Protein AF-A0A925U7D2-F1 (afdb_monomer)

Mean predicted aligned error: 8.43 Å

Sequence (92 aa):
MTGIYSMELENIRERTMMGRIVYVQNGGILGRPSGTNESENEFLRKEKSQQIIKGIRKGLTIREISAVTRTSTRTVQKLKTLSKKHSLLVSS

Structure (mmCIF, N/CA/C/O backbone):
data_AF-A0A925U7D2-F1
#
_entry.id   AF-A0A925U7D2-F1
#
loop_
_atom_site.group_PDB
_atom_site.id
_atom_site.type_symbol
_atom_site.label_atom_id
_atom_site.label_alt_id
_atom_site.label_comp_id
_atom_site.label_asym_id
_atom_site.label_entity_id
_atom_site.label_seq_id
_atom_site.pdbx_PDB_ins_code
_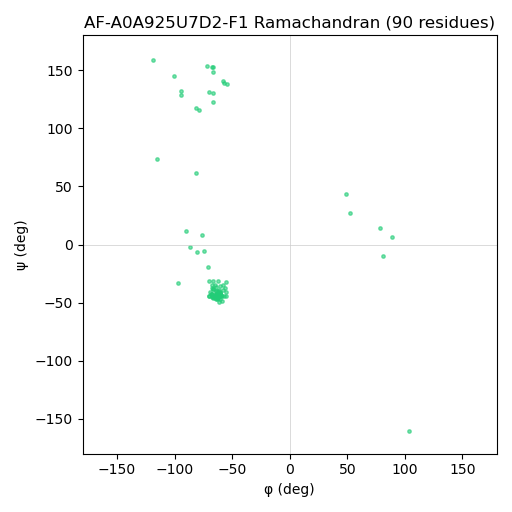atom_site.Cartn_x
_atom_site.Cartn_y
_atom_site.Cartn_z
_atom_site.occupancy
_atom_site.B_iso_or_equiv
_atom_site.auth_seq_id
_atom_site.auth_comp_id
_atom_site.auth_asym_id
_atom_site.auth_atom_id
_at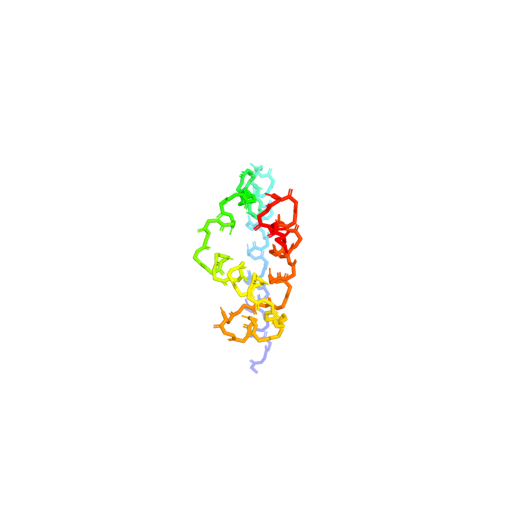om_site.pdbx_PDB_model_num
ATOM 1 N N . MET A 1 1 ? 25.820 -29.446 -16.022 1.00 60.25 1 MET A N 1
ATOM 2 C CA . MET A 1 1 ? 24.563 -28.864 -16.551 1.00 60.25 1 MET A CA 1
ATOM 3 C C . MET A 1 1 ? 24.180 -27.517 -15.914 1.00 60.25 1 MET A C 1
ATOM 5 O O . MET A 1 1 ? 23.065 -27.079 -16.108 1.00 60.25 1 MET A O 1
ATOM 9 N N . THR A 1 2 ? 25.056 -26.805 -15.198 1.00 72.12 2 THR A N 1
ATOM 10 C CA . THR A 1 2 ? 24.719 -25.506 -14.568 1.00 72.12 2 THR A CA 1
ATOM 11 C C . THR A 1 2 ? 25.151 -24.294 -15.402 1.00 72.12 2 THR A C 1
ATOM 13 O O . THR A 1 2 ? 24.432 -23.303 -15.441 1.00 72.12 2 THR A O 1
ATOM 16 N N . GLY A 1 3 ? 26.269 -24.399 -16.131 1.00 83.69 3 GLY A N 1
ATOM 17 C CA . GLY A 1 3 ? 26.825 -23.294 -16.927 1.00 83.69 3 GLY A CA 1
ATOM 18 C C . GLY A 1 3 ? 25.940 -22.822 -18.087 1.00 83.69 3 GLY A C 1
ATOM 19 O O . GLY A 1 3 ? 25.847 -21.627 -18.342 1.00 83.69 3 GLY A O 1
ATOM 20 N N . ILE A 1 4 ? 25.238 -23.740 -18.761 1.00 87.50 4 ILE A N 1
ATOM 21 C CA . ILE A 1 4 ? 24.333 -23.386 -19.869 1.00 87.50 4 ILE A CA 1
ATOM 22 C C . ILE A 1 4 ? 23.144 -22.579 -19.342 1.00 87.50 4 ILE A C 1
ATOM 24 O O . ILE A 1 4 ? 22.840 -21.524 -19.881 1.00 87.50 4 ILE A O 1
ATOM 28 N N . TYR A 1 5 ? 22.535 -22.995 -18.230 1.00 90.75 5 TYR A N 1
ATOM 29 C CA . TYR A 1 5 ? 21.410 -22.261 -17.649 1.00 90.75 5 TYR A CA 1
ATOM 30 C C . TYR A 1 5 ? 21.798 -20.870 -17.141 1.00 90.75 5 TYR A C 1
ATOM 32 O O . TYR A 1 5 ? 21.005 -19.942 -17.269 1.00 90.75 5 TYR A O 1
ATOM 40 N N . SER A 1 6 ? 23.010 -20.697 -16.600 1.00 90.69 6 SER A N 1
ATOM 41 C CA . SER A 1 6 ? 23.492 -19.362 -16.232 1.00 90.69 6 SER A CA 1
ATOM 42 C C . SER A 1 6 ? 23.709 -18.465 -17.450 1.00 90.69 6 SER A C 1
ATOM 44 O O . SER A 1 6 ? 23.361 -17.292 -17.384 1.00 90.69 6 SER A O 1
ATOM 46 N N . MET A 1 7 ? 24.220 -19.009 -18.560 1.00 93.50 7 MET A N 1
ATOM 47 C CA . MET A 1 7 ? 24.399 -18.248 -19.802 1.00 93.50 7 MET A CA 1
ATOM 48 C C . MET A 1 7 ? 23.056 -17.858 -20.426 1.00 93.50 7 MET A C 1
ATOM 50 O O . MET A 1 7 ? 22.863 -16.705 -20.792 1.00 93.50 7 MET A O 1
ATOM 54 N N . GLU A 1 8 ? 22.095 -18.781 -20.478 1.00 94.50 8 GLU A N 1
ATOM 55 C CA . GL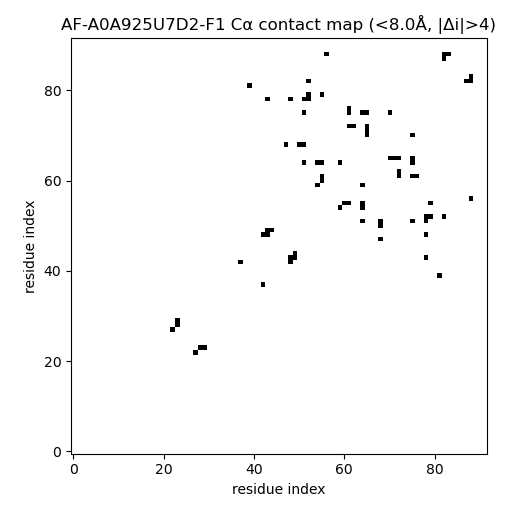U A 1 8 ? 20.742 -18.493 -20.972 1.00 94.50 8 GLU A CA 1
ATOM 56 C C . GLU A 1 8 ? 20.041 -17.418 -20.130 1.00 94.50 8 GLU A C 1
ATOM 58 O O . GLU A 1 8 ? 19.406 -16.503 -20.659 1.00 94.50 8 GLU A O 1
ATOM 63 N N . LEU A 1 9 ? 20.192 -17.484 -18.805 1.00 94.25 9 LEU A N 1
ATOM 64 C CA . LEU A 1 9 ? 19.641 -16.482 -17.901 1.00 94.25 9 LEU A CA 1
ATOM 65 C C . LEU A 1 9 ? 20.280 -15.103 -18.116 1.00 94.25 9 LEU A C 1
ATOM 67 O O . LEU A 1 9 ? 19.568 -14.097 -18.092 1.00 94.25 9 LEU A O 1
ATOM 71 N N . GLU A 1 10 ? 21.592 -15.052 -18.339 1.00 95.50 10 GLU A N 1
ATOM 72 C CA . GLU A 1 10 ? 22.304 -13.801 -18.598 1.00 95.50 10 GLU A CA 1
ATOM 73 C C . GLU A 1 10 ? 21.895 -13.190 -19.942 1.00 95.50 10 GLU A C 1
ATOM 75 O O . GLU A 1 10 ? 21.526 -12.019 -19.989 1.00 95.50 10 GLU A O 1
ATOM 80 N N . ASN A 1 11 ? 21.771 -14.003 -20.994 1.00 96.06 11 ASN A N 1
ATOM 81 C CA . ASN A 1 11 ? 21.272 -13.564 -22.299 1.00 96.06 11 ASN A CA 1
ATOM 82 C C . ASN A 1 11 ? 19.883 -12.903 -22.202 1.00 96.06 11 ASN A C 1
ATOM 84 O O . ASN A 1 11 ? 19.607 -11.886 -22.845 1.00 96.06 11 ASN A O 1
ATOM 88 N N . ILE A 1 12 ? 18.981 -13.460 -21.385 1.00 96.50 12 ILE A N 1
ATOM 89 C CA . ILE A 1 12 ? 17.646 -12.883 -21.163 1.00 96.50 12 ILE A CA 1
ATOM 90 C C . ILE A 1 12 ? 17.748 -11.545 -20.417 1.00 96.50 12 ILE A C 1
ATOM 92 O O . ILE A 1 12 ? 17.059 -10.579 -20.770 1.00 96.50 12 ILE A O 1
ATOM 96 N N . ARG A 1 13 ? 18.608 -11.457 -19.396 1.00 96.62 13 ARG A N 1
ATOM 97 C CA . ARG A 1 13 ? 18.825 -10.212 -18.643 1.00 96.62 13 ARG A CA 1
ATOM 98 C C . ARG A 1 13 ? 19.398 -9.114 -19.519 1.00 96.62 13 ARG A C 1
ATOM 100 O O . ARG A 1 13 ? 18.864 -8.009 -19.514 1.00 96.62 13 ARG A O 1
ATOM 107 N N . GLU A 1 14 ? 20.418 -9.421 -20.306 1.00 96.88 14 GLU A N 1
ATOM 108 C CA . GLU A 1 14 ? 21.044 -8.461 -21.208 1.00 96.88 14 GLU A CA 1
ATOM 109 C C . GLU A 1 14 ? 20.028 -7.912 -22.208 1.00 96.88 14 GLU A C 1
ATOM 111 O O . GLU A 1 14 ? 19.859 -6.699 -22.321 1.00 96.88 14 GLU A O 1
ATOM 116 N N . ARG A 1 15 ? 19.255 -8.784 -22.865 1.00 97.06 15 ARG A N 1
ATOM 117 C CA . ARG A 1 15 ? 18.244 -8.355 -23.844 1.00 97.06 15 ARG A CA 1
ATOM 118 C C . ARG A 1 15 ? 17.146 -7.494 -23.227 1.00 97.06 15 ARG A C 1
ATOM 120 O O . ARG A 1 15 ? 16.771 -6.471 -23.803 1.00 97.06 15 ARG A O 1
ATOM 127 N N . THR A 1 16 ? 16.626 -7.887 -22.064 1.00 96.94 16 THR A N 1
ATOM 128 C CA . THR A 1 16 ? 15.595 -7.101 -21.364 1.00 96.94 16 THR A CA 1
ATOM 129 C C . THR A 1 16 ? 16.141 -5.761 -20.877 1.00 96.94 16 THR A C 1
ATOM 131 O O . THR A 1 16 ? 15.460 -4.742 -21.002 1.00 96.94 16 THR A O 1
ATOM 134 N N . MET A 1 17 ? 17.385 -5.732 -20.396 1.00 96.56 17 MET A N 1
ATOM 135 C CA . MET A 1 17 ? 18.073 -4.511 -19.990 1.00 96.56 17 MET A CA 1
ATOM 136 C C . MET A 1 17 ? 18.292 -3.570 -21.176 1.00 96.56 17 MET A C 1
ATOM 138 O O . MET A 1 17 ? 17.952 -2.393 -21.070 1.00 96.56 17 MET A O 1
ATOM 142 N N . MET A 1 18 ? 18.779 -4.073 -22.313 1.00 97.00 18 MET A N 1
ATOM 143 C CA . MET A 1 18 ? 18.979 -3.264 -23.518 1.00 97.00 18 MET A CA 1
ATOM 144 C C . MET A 1 18 ? 17.662 -2.665 -24.016 1.00 97.00 18 MET A C 1
ATOM 146 O O . MET A 1 18 ? 17.583 -1.459 -24.244 1.00 97.00 18 MET A O 1
ATOM 150 N N . GLY A 1 19 ? 16.593 -3.465 -24.096 1.00 96.81 19 GLY A N 1
ATOM 151 C CA . GLY A 1 19 ? 15.270 -2.962 -24.479 1.00 96.81 19 GLY A CA 1
ATOM 152 C C . GLY A 1 19 ? 14.742 -1.892 -23.516 1.00 96.81 19 GLY A C 1
ATOM 153 O O . GLY A 1 19 ? 14.216 -0.865 -23.946 1.00 96.81 19 GLY A O 1
ATOM 154 N N . ARG A 1 20 ? 14.944 -2.088 -22.206 1.00 96.19 20 ARG A N 1
ATOM 155 C CA . ARG A 1 20 ? 14.587 -1.105 -21.174 1.00 96.19 20 ARG A CA 1
ATOM 156 C C . ARG A 1 20 ? 15.357 0.205 -21.348 1.00 96.19 20 ARG A C 1
ATOM 158 O O . ARG A 1 20 ? 14.757 1.267 -21.213 1.00 96.19 20 ARG A O 1
ATOM 165 N N . ILE A 1 21 ? 16.661 0.135 -21.620 1.00 96.44 21 ILE A N 1
ATOM 166 C CA . ILE A 1 21 ? 17.518 1.311 -21.828 1.00 96.44 21 ILE A CA 1
ATOM 167 C C . ILE A 1 21 ? 17.030 2.107 -23.037 1.00 96.44 21 ILE A C 1
ATOM 169 O O . ILE A 1 21 ? 16.787 3.303 -22.902 1.00 96.44 21 ILE A O 1
ATOM 173 N N . VAL A 1 22 ? 16.804 1.441 -24.173 1.00 97.44 22 VAL A N 1
ATOM 174 C CA . VAL A 1 22 ? 16.310 2.085 -25.400 1.00 97.44 22 VAL A CA 1
ATOM 175 C C . VAL A 1 22 ? 14.951 2.753 -25.169 1.00 97.44 22 VAL A C 1
ATOM 177 O O . VAL A 1 22 ? 14.757 3.903 -25.550 1.00 97.44 22 VAL A O 1
ATOM 180 N N . TYR A 1 23 ? 14.017 2.080 -24.487 1.00 96.31 23 TYR A N 1
ATOM 181 C CA . TYR A 1 23 ? 12.707 2.655 -24.164 1.00 96.31 23 TYR A CA 1
ATOM 182 C C . TYR A 1 23 ? 12.819 3.941 -23.330 1.00 96.31 23 TYR A C 1
ATOM 184 O O . TYR A 1 23 ? 12.157 4.929 -23.640 1.00 96.31 23 TYR A O 1
ATOM 192 N N . VAL A 1 24 ? 13.678 3.951 -22.304 1.00 95.38 24 VAL A N 1
ATOM 193 C CA . VAL A 1 24 ? 13.890 5.134 -21.451 1.00 95.38 24 VAL A CA 1
ATOM 194 C C . VAL A 1 24 ? 14.609 6.253 -22.205 1.00 95.38 24 VAL A C 1
ATOM 196 O O . VAL A 1 24 ? 14.226 7.412 -22.069 1.00 95.38 24 VAL A O 1
ATOM 199 N N . GLN A 1 25 ? 15.610 5.926 -23.029 1.00 95.19 25 GLN A N 1
ATOM 200 C CA . GLN A 1 25 ? 16.310 6.898 -23.880 1.00 95.19 25 GLN A CA 1
ATOM 201 C C . GLN A 1 25 ? 15.363 7.579 -24.874 1.00 95.19 25 GLN A C 1
ATOM 203 O O . GLN A 1 25 ? 15.476 8.779 -25.102 1.00 95.19 25 GLN A O 1
ATOM 208 N N . ASN A 1 26 ? 14.379 6.842 -25.389 1.00 95.88 26 ASN A N 1
ATOM 209 C CA . ASN A 1 26 ? 13.338 7.366 -26.273 1.00 95.88 26 ASN A CA 1
ATOM 210 C C . ASN A 1 26 ? 12.248 8.173 -25.532 1.00 95.88 26 ASN A C 1
ATOM 212 O O . ASN A 1 26 ? 11.233 8.524 -26.130 1.00 95.88 26 ASN A O 1
ATOM 216 N N . GLY A 1 27 ? 12.429 8.460 -24.237 1.00 92.31 27 GLY A N 1
ATOM 217 C CA . GLY A 1 27 ? 11.498 9.248 -23.423 1.00 92.31 27 GLY A CA 1
ATOM 218 C C . GLY A 1 27 ? 10.397 8.434 -22.739 1.00 92.31 27 GLY A C 1
ATOM 219 O O . GLY A 1 27 ? 9.506 9.006 -22.110 1.00 92.31 27 GLY A O 1
ATOM 220 N N . GLY A 1 28 ? 10.442 7.103 -22.827 1.00 91.94 28 GLY A N 1
ATOM 221 C CA . GLY A 1 28 ? 9.521 6.218 -22.127 1.00 91.94 28 GLY A CA 1
ATOM 222 C C . GLY A 1 28 ? 9.710 6.273 -20.608 1.00 91.94 28 GLY A C 1
ATOM 223 O O . GLY A 1 28 ? 10.814 6.110 -20.089 1.00 91.94 28 GLY A O 1
ATOM 224 N N . ILE A 1 29 ? 8.617 6.458 -19.867 1.00 91.12 29 ILE A N 1
ATOM 225 C CA . ILE A 1 29 ? 8.633 6.477 -18.398 1.00 91.12 29 ILE A CA 1
ATOM 226 C C . ILE A 1 29 ? 8.297 5.079 -17.881 1.00 91.12 29 ILE A C 1
ATOM 228 O O . ILE A 1 29 ? 7.343 4.443 -18.332 1.00 91.12 29 ILE A O 1
ATOM 232 N N . LEU A 1 30 ? 9.092 4.594 -16.928 1.00 88.44 30 LEU A N 1
ATOM 233 C CA . LEU A 1 30 ? 8.874 3.31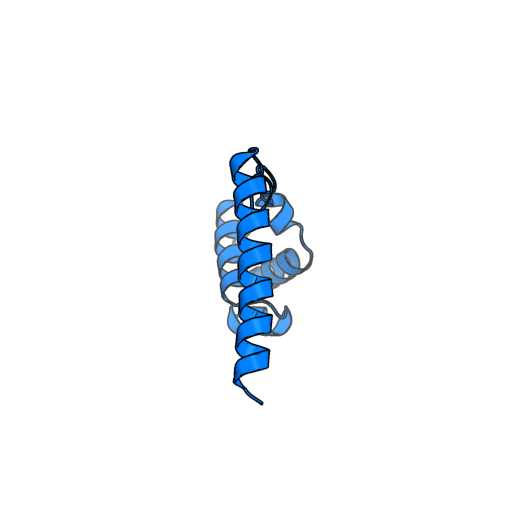5 -16.259 1.00 88.44 30 LEU A CA 1
ATOM 234 C C . LEU A 1 30 ? 8.236 3.527 -14.890 1.00 88.44 30 LEU A C 1
ATOM 236 O O . LEU A 1 30 ? 8.565 4.469 -14.173 1.00 88.44 30 LEU A O 1
ATOM 240 N N . GLY A 1 31 ? 7.370 2.595 -14.502 1.00 87.44 31 GLY A N 1
ATOM 241 C CA . GLY A 1 31 ? 6.659 2.637 -13.231 1.00 87.44 31 GLY A CA 1
ATOM 242 C C . GLY A 1 31 ? 5.206 3.069 -13.390 1.00 87.44 31 GLY A C 1
ATOM 243 O O . GLY A 1 31 ? 4.608 2.946 -14.457 1.00 87.44 31 GLY A O 1
ATOM 244 N N . ARG A 1 32 ? 4.610 3.511 -12.284 1.00 83.62 32 ARG A N 1
ATOM 245 C CA . ARG A 1 32 ? 3.198 3.885 -12.235 1.00 83.62 32 ARG A CA 1
ATOM 246 C C . ARG A 1 32 ? 2.973 5.182 -13.033 1.00 83.62 32 ARG A C 1
ATOM 248 O O . ARG A 1 32 ? 3.710 6.138 -12.798 1.00 83.62 32 ARG A O 1
ATOM 255 N N . PRO A 1 33 ? 1.974 5.242 -13.933 1.00 84.12 33 PRO A N 1
ATOM 256 C CA . PRO A 1 33 ? 1.724 6.434 -14.736 1.00 84.12 33 PRO A CA 1
ATOM 257 C C . PRO A 1 33 ? 1.478 7.663 -13.858 1.00 84.12 33 PRO A C 1
ATOM 259 O O . PRO A 1 33 ? 0.796 7.588 -12.825 1.00 84.12 33 PRO A O 1
ATOM 262 N N . SER A 1 34 ? 2.041 8.795 -14.278 1.00 75.06 34 SER A N 1
ATOM 263 C CA . SER A 1 34 ? 1.874 10.080 -13.604 1.00 75.06 34 SER A CA 1
ATOM 264 C C . SER A 1 34 ? 0.389 10.446 -13.517 1.00 75.06 34 SER A C 1
ATOM 266 O O . SER A 1 34 ? -0.404 10.157 -14.409 1.00 75.06 34 SER A O 1
ATOM 268 N N . GLY A 1 35 ? -0.019 11.017 -12.382 1.00 71.50 35 GLY A N 1
ATOM 269 C CA . GLY A 1 35 ? -1.418 11.378 -12.130 1.00 71.50 35 GLY A CA 1
ATOM 270 C C . GLY A 1 35 ? -2.320 10.231 -11.663 1.00 71.50 35 GLY A C 1
ATOM 271 O O . GLY A 1 35 ? -3.411 10.501 -11.171 1.00 71.50 35 GLY A O 1
ATOM 272 N N . THR A 1 36 ? -1.875 8.968 -11.698 1.00 65.56 36 THR A N 1
ATOM 273 C CA . THR A 1 36 ? -2.650 7.858 -11.113 1.00 65.56 36 THR A CA 1
ATOM 274 C C . THR A 1 36 ? -2.456 7.769 -9.601 1.00 65.56 36 THR A C 1
ATOM 276 O O . THR A 1 36 ? -1.980 6.774 -9.064 1.00 65.56 36 THR A O 1
ATOM 279 N N . ASN A 1 37 ? -2.838 8.804 -8.868 1.00 73.81 37 ASN A N 1
ATOM 280 C CA . ASN A 1 37 ? -2.933 8.721 -7.417 1.00 73.81 37 ASN A CA 1
ATOM 281 C C . ASN A 1 37 ? -4.370 8.378 -7.045 1.00 73.81 37 ASN A C 1
ATOM 283 O O . ASN A 1 37 ? -5.301 9.031 -7.500 1.00 73.81 37 ASN A O 1
ATOM 287 N N . GLU A 1 38 ? -4.552 7.355 -6.213 1.00 80.38 38 GLU A N 1
ATOM 288 C CA . GLU A 1 38 ? -5.851 7.158 -5.581 1.00 80.38 38 GLU A CA 1
ATOM 289 C C . GLU A 1 38 ? -6.084 8.328 -4.618 1.00 80.38 38 GLU A C 1
ATOM 291 O O . GLU A 1 38 ? -5.265 8.575 -3.723 1.00 80.38 38 GLU A O 1
ATOM 296 N N . SER A 1 39 ? -7.178 9.064 -4.813 1.00 85.81 39 SER A N 1
ATOM 297 C CA . SER A 1 39 ? -7.514 10.180 -3.927 1.00 85.81 39 SER A CA 1
ATOM 298 C C . SER A 1 39 ? -7.889 9.6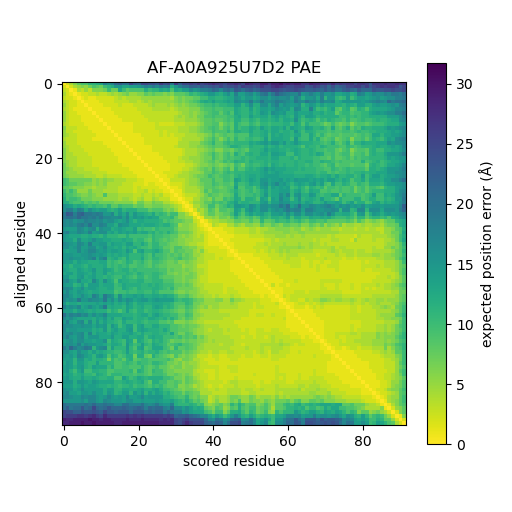73 -2.529 1.00 85.81 39 SER A C 1
ATOM 300 O O . SER A 1 39 ? -8.396 8.562 -2.365 1.00 85.81 39 SER A O 1
ATOM 302 N N . GLU A 1 40 ? -7.684 10.494 -1.493 1.00 85.06 40 GLU A N 1
ATOM 303 C CA . GLU A 1 40 ? -8.088 10.129 -0.124 1.00 85.06 40 GLU A CA 1
ATOM 304 C C . GLU A 1 40 ? -9.585 9.779 -0.048 1.00 85.06 40 GLU A C 1
ATOM 306 O O . GLU A 1 40 ? -9.966 8.825 0.629 1.00 85.06 40 GLU A O 1
ATOM 311 N N . ASN A 1 41 ? -10.422 10.499 -0.800 1.00 83.88 41 ASN A N 1
ATOM 312 C CA . ASN A 1 41 ? -11.866 10.278 -0.858 1.00 83.88 41 ASN A CA 1
ATOM 313 C C . ASN A 1 41 ? -12.231 8.956 -1.540 1.00 83.88 41 ASN A C 1
ATOM 315 O O . ASN A 1 41 ? -13.103 8.235 -1.059 1.00 83.88 41 ASN A O 1
ATOM 319 N N . GLU A 1 42 ? -11.565 8.619 -2.642 1.00 86.81 42 GLU A N 1
ATOM 320 C CA . GLU A 1 42 ? -11.760 7.347 -3.343 1.00 86.81 42 GLU A CA 1
ATOM 321 C C . GLU A 1 42 ? -11.340 6.164 -2.463 1.00 86.81 42 GLU A C 1
ATOM 323 O O . GLU A 1 42 ? -12.096 5.204 -2.298 1.00 86.81 42 GLU A O 1
ATOM 328 N N . PHE A 1 43 ? -10.206 6.300 -1.770 1.00 87.25 43 PHE A N 1
ATOM 329 C CA . PHE A 1 43 ? -9.738 5.306 -0.811 1.00 87.25 43 PHE A CA 1
ATOM 330 C C . PHE A 1 43 ? -10.717 5.098 0.350 1.00 87.25 43 PHE A C 1
ATOM 332 O O . PHE A 1 43 ? -10.928 3.963 0.787 1.00 87.25 43 PHE A O 1
ATOM 339 N N . LEU A 1 44 ? -11.342 6.171 0.846 1.00 86.75 44 LEU A N 1
ATOM 340 C CA . LEU A 1 44 ? -12.355 6.106 1.902 1.00 86.75 44 LEU A CA 1
ATOM 341 C C . LEU A 1 44 ? -13.667 5.470 1.423 1.00 86.75 44 LEU A C 1
ATOM 343 O O . LEU A 1 44 ? -14.334 4.806 2.214 1.00 86.75 44 LEU A O 1
ATOM 347 N N . ARG A 1 45 ? -14.043 5.627 0.148 1.00 88.69 45 ARG A N 1
ATOM 348 C CA . ARG A 1 45 ? -15.278 5.051 -0.422 1.00 88.69 45 ARG A CA 1
ATOM 349 C C . ARG A 1 45 ? -15.234 3.532 -0.590 1.00 88.69 45 ARG A C 1
ATOM 351 O O . ARG A 1 45 ? -16.291 2.914 -0.662 1.00 88.69 45 ARG A O 1
ATOM 358 N N . LYS A 1 46 ? -14.046 2.9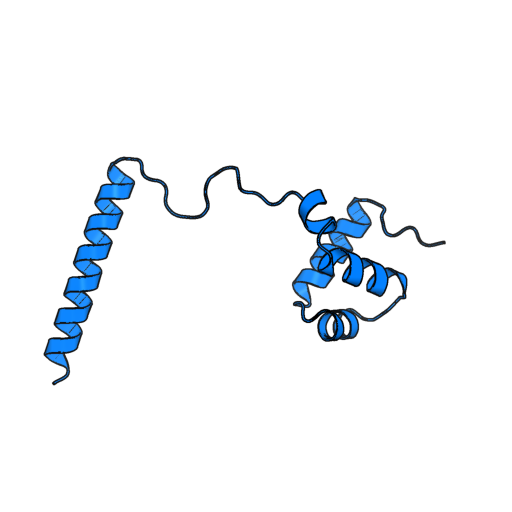20 -0.613 1.00 91.12 46 LYS A N 1
ATOM 359 C CA . LYS A 1 46 ? -13.898 1.458 -0.695 1.00 91.12 46 LYS A CA 1
ATOM 360 C C . LYS A 1 46 ? -14.668 0.751 0.422 1.00 91.12 46 LYS A C 1
ATOM 362 O O . LYS A 1 46 ? -14.584 1.133 1.589 1.00 91.12 46 LYS A O 1
ATOM 367 N N . GLU A 1 47 ? -15.332 -0.353 0.088 1.00 91.00 47 GLU A N 1
ATOM 368 C CA . GLU A 1 47 ? -16.147 -1.125 1.038 1.00 91.00 47 GLU A CA 1
ATOM 369 C C . GLU A 1 47 ? -15.357 -1.554 2.281 1.00 91.00 47 GLU A C 1
ATOM 371 O O . GLU A 1 47 ? -15.810 -1.379 3.413 1.00 91.00 47 GLU A O 1
ATOM 376 N N . LYS A 1 48 ? -14.124 -2.039 2.081 1.00 89.81 48 LYS A N 1
ATOM 377 C CA . LYS A 1 48 ? -13.224 -2.426 3.177 1.00 89.81 48 LYS A CA 1
ATOM 378 C C . LYS A 1 48 ? -12.878 -1.242 4.078 1.00 89.81 48 LYS A C 1
ATOM 380 O O . LYS A 1 48 ? -12.857 -1.389 5.297 1.00 89.81 48 LYS A O 1
ATOM 385 N N . SER A 1 49 ? -12.649 -0.063 3.501 1.00 90.88 49 SER A N 1
ATOM 386 C CA . SER A 1 49 ? -12.368 1.154 4.266 1.00 90.88 49 SER A CA 1
ATOM 387 C C . SER A 1 49 ? -13.561 1.547 5.134 1.00 90.88 49 SER A C 1
ATOM 389 O O . SER A 1 49 ? -13.392 1.833 6.317 1.00 90.88 49 SER A O 1
ATOM 391 N N . GLN A 1 50 ? -14.778 1.461 4.595 1.00 91.56 50 GLN A N 1
ATOM 392 C CA . GLN A 1 50 ? -16.009 1.726 5.342 1.00 91.56 50 GLN A CA 1
ATOM 393 C C . GLN A 1 50 ? -16.237 0.720 6.478 1.00 91.56 50 GLN A C 1
ATOM 395 O O . GLN A 1 50 ? -16.626 1.106 7.582 1.00 91.56 50 GLN A O 1
ATOM 400 N N . GLN A 1 51 ? -15.954 -0.566 6.254 1.00 91.94 51 GLN A N 1
ATOM 401 C CA . GLN A 1 51 ? -16.019 -1.591 7.303 1.00 91.94 51 GLN A CA 1
ATOM 402 C C . GLN A 1 51 ? -15.020 -1.318 8.435 1.00 91.94 51 GLN A C 1
ATOM 404 O O . GLN A 1 51 ? -15.379 -1.416 9.609 1.00 91.94 51 GLN A O 1
ATOM 409 N N . ILE A 1 52 ? -13.794 -0.910 8.097 1.00 92.69 52 ILE A N 1
ATOM 410 C CA . ILE A 1 52 ? -12.768 -0.532 9.076 1.00 92.69 52 ILE A CA 1
ATOM 411 C C . ILE A 1 52 ? -13.223 0.683 9.893 1.00 92.69 52 ILE A C 1
ATOM 413 O O . ILE A 1 52 ? -13.135 0.654 11.117 1.00 92.69 52 ILE A O 1
ATOM 417 N N . ILE A 1 53 ? -13.768 1.722 9.251 1.00 91.19 53 ILE A N 1
ATOM 418 C CA . ILE A 1 53 ? -14.284 2.917 9.941 1.00 91.19 53 ILE A CA 1
ATOM 419 C C . ILE A 1 53 ? -15.416 2.546 10.905 1.00 91.19 53 ILE A C 1
ATOM 421 O O . ILE A 1 53 ? -15.422 3.001 12.048 1.00 91.19 53 ILE A O 1
ATOM 425 N N . LYS A 1 54 ? -16.340 1.668 10.489 1.00 91.50 54 LYS A N 1
ATOM 426 C CA . LYS A 1 54 ? -17.393 1.132 11.368 1.00 91.50 54 LYS A CA 1
ATOM 427 C C . LYS A 1 54 ? -16.803 0.384 12.567 1.00 91.50 54 LYS A C 1
ATOM 429 O O . LYS A 1 54 ? -17.270 0.583 13.683 1.00 91.50 54 LYS A O 1
ATOM 434 N N . GLY A 1 55 ? -15.776 -0.440 12.356 1.00 90.38 55 GLY A N 1
ATOM 435 C CA . GLY A 1 55 ? -15.071 -1.141 13.433 1.00 90.38 55 GLY A CA 1
ATOM 436 C C . GLY A 1 55 ? -14.396 -0.188 14.423 1.00 90.38 55 GLY A C 1
ATOM 437 O O . GLY A 1 55 ? -14.502 -0.386 15.630 1.00 90.38 55 GLY A O 1
ATOM 438 N N . ILE A 1 56 ? -13.784 0.890 13.922 1.00 90.50 56 ILE A N 1
ATOM 439 C CA . ILE A 1 56 ? -13.168 1.936 14.754 1.00 90.50 56 ILE A CA 1
ATOM 440 C C . ILE A 1 56 ? -14.231 2.667 15.586 1.00 90.50 56 ILE A C 1
ATOM 442 O O . ILE A 1 56 ? -14.016 2.878 16.775 1.00 90.50 56 ILE A O 1
ATOM 446 N N . ARG A 1 57 ? -15.386 3.018 14.999 1.00 89.88 57 ARG A N 1
ATOM 447 C CA . ARG A 1 57 ? -16.499 3.660 15.729 1.00 89.88 57 ARG A CA 1
ATOM 448 C C . ARG A 1 57 ? -17.075 2.774 16.835 1.00 89.88 57 ARG A C 1
ATOM 450 O O . ARG A 1 57 ? -17.509 3.292 17.851 1.00 89.88 57 ARG A O 1
ATOM 457 N N . LYS A 1 58 ? -17.049 1.451 16.652 1.00 90.19 58 LYS A N 1
ATOM 458 C CA . LYS A 1 58 ? -17.461 0.471 17.670 1.00 90.19 58 LYS A CA 1
ATOM 459 C C . LYS A 1 58 ? -16.450 0.301 18.814 1.00 90.19 58 LYS A C 1
ATOM 461 O O . LYS A 1 58 ? -16.737 -0.441 19.742 1.00 90.19 58 LYS A O 1
ATOM 466 N N . GLY A 1 59 ? -15.275 0.935 18.747 1.00 89.19 59 GLY A N 1
ATOM 467 C CA . GLY A 1 59 ? -14.238 0.819 19.778 1.00 89.19 59 GLY A CA 1
ATOM 468 C C . GLY A 1 59 ? -13.412 -0.472 19.721 1.00 89.19 59 GLY A C 1
ATOM 469 O O . GLY A 1 59 ? -12.698 -0.767 20.675 1.00 89.19 59 GLY A O 1
ATOM 470 N N . LEU A 1 60 ? -13.474 -1.235 18.621 1.00 90.56 60 LEU A N 1
ATOM 471 C CA . LEU A 1 60 ? -12.697 -2.471 18.460 1.00 90.56 60 LEU A CA 1
ATOM 472 C C . LEU A 1 60 ? -11.191 -2.193 18.373 1.00 90.56 60 LEU A C 1
ATOM 474 O O . LEU A 1 60 ? -10.748 -1.142 17.890 1.00 90.56 60 LEU A O 1
ATOM 478 N N . THR A 1 61 ? -10.379 -3.167 18.783 1.00 93.25 61 THR A N 1
ATOM 479 C CA . THR A 1 61 ? -8.923 -3.036 18.693 1.00 93.25 61 THR A CA 1
ATOM 480 C C . THR A 1 61 ? -8.444 -3.132 17.242 1.00 93.25 61 THR A C 1
ATOM 482 O O . THR A 1 61 ? -9.045 -3.775 16.380 1.00 93.25 61 THR A O 1
ATOM 485 N N . ILE A 1 62 ? -7.292 -2.520 16.951 1.00 92.31 62 ILE A N 1
ATOM 486 C CA . ILE A 1 62 ? -6.698 -2.528 15.601 1.00 92.31 62 ILE A CA 1
ATOM 487 C C . ILE A 1 62 ? -6.442 -3.964 15.109 1.00 92.31 62 ILE A C 1
ATOM 489 O O . ILE A 1 62 ? -6.585 -4.236 13.916 1.00 92.31 62 ILE A O 1
ATOM 493 N N . ARG A 1 63 ? -6.075 -4.882 16.017 1.00 92.25 63 ARG A N 1
ATOM 494 C CA . ARG A 1 63 ? -5.801 -6.290 15.690 1.00 92.25 63 ARG A CA 1
ATOM 495 C C . ARG A 1 63 ? -7.076 -7.043 15.316 1.00 92.25 63 ARG A C 1
ATOM 497 O O . ARG A 1 63 ? -7.078 -7.728 14.300 1.00 92.25 63 ARG A O 1
ATOM 504 N N . GLU A 1 64 ? -8.158 -6.861 16.068 1.00 92.38 64 GLU A N 1
ATOM 505 C CA . GLU A 1 64 ? -9.458 -7.469 15.754 1.00 92.38 64 GLU A CA 1
ATOM 506 C C . GLU A 1 64 ? -9.998 -6.964 14.414 1.00 92.38 64 GLU A C 1
ATOM 508 O O . GLU A 1 64 ? -10.390 -7.758 13.562 1.00 92.38 64 GLU A O 1
ATOM 513 N N . ILE A 1 65 ? -9.941 -5.650 14.172 1.00 93.50 65 ILE A N 1
ATOM 514 C CA . ILE A 1 65 ? -10.388 -5.054 12.904 1.00 93.50 65 ILE A CA 1
ATOM 515 C C . ILE A 1 65 ? -9.570 -5.603 11.726 1.00 93.50 65 ILE A C 1
ATOM 517 O O . ILE A 1 65 ? -10.126 -5.913 10.670 1.00 93.50 65 ILE A O 1
ATOM 521 N N . SER A 1 66 ? -8.254 -5.739 11.901 1.00 93.81 66 SER A N 1
ATOM 522 C CA . SER A 1 66 ? -7.343 -6.298 10.896 1.00 93.81 66 SER A CA 1
ATOM 523 C C . SER A 1 66 ? -7.666 -7.764 10.591 1.00 93.81 66 SER A C 1
ATOM 525 O O . SER A 1 66 ? -7.737 -8.129 9.415 1.00 93.81 66 SER A O 1
ATOM 527 N N . ALA A 1 67 ? -7.953 -8.571 11.618 1.00 93.25 67 ALA A N 1
ATOM 528 C CA . ALA A 1 67 ? -8.350 -9.969 11.466 1.00 93.25 67 ALA A CA 1
ATOM 529 C C . ALA A 1 67 ? -9.697 -10.113 10.735 1.00 93.25 67 ALA A C 1
ATOM 531 O O . ALA A 1 67 ? -9.802 -10.884 9.782 1.00 93.25 67 ALA A O 1
ATOM 532 N N . VAL A 1 68 ? -10.703 -9.319 11.117 1.00 91.69 68 VAL A N 1
ATOM 533 C CA . VAL A 1 68 ? -12.052 -9.359 10.522 1.00 91.69 68 VAL A CA 1
ATOM 534 C C . VAL A 1 68 ? -12.036 -8.902 9.065 1.00 91.69 68 VAL A C 1
ATOM 536 O O . VAL A 1 68 ? -12.609 -9.552 8.196 1.00 91.69 68 VAL A O 1
ATOM 539 N N . THR A 1 69 ? -11.359 -7.790 8.773 1.00 89.44 69 THR A N 1
ATOM 540 C CA . THR A 1 69 ? -11.355 -7.198 7.423 1.00 89.44 69 THR A CA 1
ATOM 541 C C . THR A 1 69 ? -10.283 -7.791 6.505 1.00 89.44 69 THR A C 1
ATOM 543 O O . THR A 1 69 ? -10.209 -7.421 5.330 1.00 89.44 69 THR A O 1
ATOM 546 N N . ARG A 1 70 ? -9.460 -8.719 7.020 1.00 91.44 70 ARG A N 1
ATOM 547 C CA . ARG A 1 70 ? -8.302 -9.322 6.335 1.00 91.44 70 ARG A CA 1
ATOM 548 C C . ARG A 1 70 ? -7.399 -8.262 5.695 1.00 91.44 70 ARG A C 1
ATOM 550 O O . ARG A 1 70 ? -6.988 -8.379 4.540 1.00 91.44 70 ARG A O 1
ATOM 557 N N . THR A 1 71 ? -7.137 -7.185 6.431 1.00 91.44 71 THR A N 1
ATOM 558 C CA . THR A 1 71 ? -6.270 -6.082 5.992 1.00 91.44 71 THR A CA 1
ATOM 559 C C . THR A 1 71 ? -5.073 -5.931 6.914 1.00 91.44 71 THR A C 1
ATOM 561 O O . THR A 1 71 ? -5.103 -6.367 8.062 1.00 91.44 71 THR A O 1
ATOM 564 N N . SER A 1 72 ? -4.001 -5.302 6.425 1.00 92.62 72 SER A N 1
ATOM 565 C CA . SER A 1 72 ? -2.829 -5.039 7.260 1.00 92.62 72 SER A CA 1
ATOM 566 C C . SER A 1 72 ? -3.156 -4.044 8.377 1.00 92.62 72 SER A C 1
ATOM 568 O O . SER A 1 72 ? -3.927 -3.097 8.191 1.00 92.62 72 SER A O 1
ATOM 570 N N . THR A 1 73 ? -2.494 -4.193 9.522 1.00 93.06 73 THR A N 1
ATOM 571 C CA . THR A 1 73 ? -2.582 -3.234 10.636 1.00 93.06 73 THR A CA 1
ATOM 572 C C . THR A 1 73 ? -2.225 -1.811 10.199 1.00 93.06 73 THR A C 1
ATOM 574 O O . THR A 1 73 ? -2.825 -0.845 10.671 1.00 93.06 73 THR A O 1
ATOM 577 N N . ARG A 1 74 ? -1.315 -1.670 9.227 1.00 94.00 74 ARG A N 1
ATOM 578 C CA . ARG A 1 74 ? -0.916 -0.384 8.645 1.00 94.00 74 ARG A CA 1
ATOM 579 C C . ARG A 1 74 ? -2.040 0.271 7.841 1.00 94.00 74 ARG A C 1
ATOM 581 O O . ARG A 1 74 ? -2.213 1.484 7.917 1.00 94.00 74 ARG A O 1
ATOM 588 N N . THR A 1 75 ? -2.843 -0.517 7.125 1.00 91.75 75 THR A N 1
ATOM 589 C CA . THR A 1 75 ? -4.039 -0.029 6.417 1.00 91.75 75 THR A CA 1
ATOM 590 C C . THR A 1 75 ? -5.069 0.519 7.403 1.00 91.75 75 THR A C 1
ATOM 592 O O . THR A 1 75 ? -5.594 1.612 7.199 1.00 91.75 75 THR A O 1
ATOM 595 N N . VAL A 1 76 ? -5.305 -0.195 8.508 1.00 93.62 76 VAL A N 1
ATOM 596 C CA . VAL A 1 76 ? -6.226 0.241 9.570 1.00 93.62 76 VAL A CA 1
ATOM 597 C C . VAL A 1 76 ? -5.733 1.531 10.234 1.00 93.62 76 VAL A C 1
ATOM 599 O O . VAL A 1 76 ? -6.508 2.467 10.423 1.00 93.62 76 VAL A O 1
ATOM 602 N N . GLN A 1 77 ? -4.435 1.631 10.532 1.00 92.94 77 GLN A N 1
ATOM 603 C CA . GLN A 1 77 ? -3.833 2.847 11.091 1.00 92.94 77 GLN A CA 1
ATOM 604 C C . GLN A 1 77 ? -3.923 4.041 10.133 1.00 92.94 77 GLN A C 1
ATOM 606 O O . GLN A 1 77 ? -4.307 5.128 10.564 1.00 92.94 77 GLN A O 1
ATOM 611 N N . LYS A 1 78 ? -3.647 3.838 8.837 1.00 92.25 78 LYS A N 1
ATOM 612 C CA . LYS A 1 78 ? -3.828 4.862 7.795 1.00 92.25 78 LYS A CA 1
ATOM 613 C C . LYS A 1 78 ? -5.277 5.357 7.755 1.00 92.25 78 LYS A C 1
ATOM 615 O O . LYS A 1 78 ? -5.522 6.554 7.695 1.00 92.25 78 LYS A O 1
ATOM 620 N N . LEU A 1 79 ? -6.252 4.454 7.822 1.00 92.31 79 LEU A N 1
ATOM 621 C CA . LEU A 1 79 ? -7.662 4.846 7.839 1.00 92.31 79 LEU A CA 1
ATOM 622 C C . LEU A 1 79 ? -8.046 5.580 9.119 1.00 92.31 79 LEU A C 1
ATOM 624 O O . LEU A 1 79 ? -8.833 6.518 9.053 1.00 92.31 79 LEU A O 1
ATOM 628 N N . LYS A 1 80 ? -7.464 5.228 10.268 1.00 90.31 80 LYS A N 1
ATOM 629 C CA . LYS A 1 80 ? -7.675 5.961 11.521 1.00 90.31 80 LYS A CA 1
ATOM 630 C C . LYS A 1 80 ? -7.180 7.407 11.423 1.00 90.31 80 LYS A C 1
ATOM 632 O O . LYS A 1 80 ? -7.880 8.308 11.877 1.00 90.31 80 LYS A O 1
ATOM 637 N N . THR A 1 81 ? -6.010 7.647 10.826 1.00 90.69 81 THR A N 1
ATOM 638 C CA . THR A 1 81 ? -5.486 9.012 10.641 1.00 90.69 81 THR A CA 1
ATOM 639 C C . THR A 1 81 ? -6.296 9.799 9.612 1.00 90.69 81 THR A C 1
ATOM 641 O O . THR A 1 81 ? -6.687 10.928 9.903 1.00 90.69 81 THR A O 1
ATOM 644 N N . LEU A 1 82 ? -6.642 9.197 8.466 1.00 90.31 82 LEU A N 1
ATOM 645 C CA . LEU A 1 82 ? -7.515 9.838 7.471 1.00 90.31 82 LEU A CA 1
ATOM 646 C C . LEU A 1 82 ? -8.900 10.161 8.044 1.00 90.31 82 LEU A C 1
ATOM 648 O O . LEU A 1 82 ? -9.418 11.249 7.827 1.00 90.31 82 LEU A O 1
ATOM 652 N N . SER A 1 83 ? -9.497 9.245 8.805 1.00 87.06 83 SER A N 1
ATOM 653 C CA . SER A 1 83 ? -10.842 9.452 9.356 1.00 87.06 83 SER A CA 1
ATOM 654 C C . SER A 1 83 ? -10.880 10.578 10.388 1.00 87.06 83 SER A C 1
ATOM 656 O O . SER A 1 83 ? -11.884 11.278 10.472 1.00 87.06 83 SER A O 1
ATOM 658 N N . LYS A 1 84 ? -9.789 10.789 11.142 1.00 86.44 84 LYS A N 1
ATOM 659 C CA . LYS A 1 84 ? -9.629 11.971 12.005 1.00 86.44 84 LYS A CA 1
ATOM 660 C C . LYS A 1 84 ? -9.498 13.257 11.189 1.00 86.44 84 LYS A C 1
ATOM 662 O O . LYS A 1 84 ? -10.156 14.235 11.509 1.00 86.44 84 LYS A O 1
ATOM 667 N N . LYS A 1 85 ? -8.678 13.241 10.131 1.00 86.94 85 LYS A N 1
ATOM 668 C CA . LYS A 1 85 ? -8.459 14.394 9.240 1.00 86.94 85 LYS A CA 1
ATOM 669 C C . LYS A 1 85 ? -9.759 14.885 8.592 1.00 86.94 85 LYS A C 1
ATOM 671 O O . LYS A 1 85 ? -9.962 16.084 8.480 1.00 86.94 85 LYS A O 1
ATOM 676 N N . HIS A 1 86 ? -10.631 13.960 8.192 1.00 83.94 86 HIS A N 1
ATOM 677 C CA . HIS A 1 86 ? -11.927 14.254 7.564 1.00 83.94 86 HIS A CA 1
ATOM 678 C C . HIS A 1 86 ? -13.086 14.396 8.572 1.00 83.94 86 HIS A C 1
ATOM 680 O O . HIS A 1 86 ? -14.244 14.373 8.169 1.00 83.94 86 HIS A O 1
ATOM 686 N N . SER A 1 87 ? -12.805 14.490 9.881 1.00 80.94 87 SER A N 1
ATOM 687 C CA . SER A 1 87 ? -13.813 14.592 10.956 1.00 80.94 87 SER A CA 1
ATOM 688 C C . SER A 1 87 ? -14.905 13.504 10.919 1.00 80.94 87 SER A C 1
ATOM 690 O O . SER A 1 87 ? -16.012 13.691 11.410 1.00 80.94 87 SER A O 1
ATOM 692 N N . LEU A 1 88 ? -14.599 12.325 10.362 1.00 76.44 88 LEU A N 1
ATOM 693 C CA . LEU A 1 88 ? -15.527 11.185 10.228 1.00 76.44 88 LEU A CA 1
ATOM 694 C C . LEU A 1 88 ? -15.668 10.367 11.523 1.00 76.44 88 LEU A C 1
ATOM 696 O O . LEU A 1 88 ? -16.462 9.418 11.589 1.00 76.44 88 LEU A O 1
ATOM 700 N N . LEU A 1 89 ? -14.857 10.706 12.522 1.00 69.50 89 LEU A N 1
ATOM 701 C CA . LEU A 1 89 ? -14.863 10.166 13.874 1.00 69.50 89 LEU A CA 1
ATOM 702 C C . LEU A 1 89 ? -15.234 11.301 14.831 1.00 69.50 89 LEU A C 1
ATOM 704 O O . LEU A 1 89 ? -14.372 11.834 15.522 1.00 69.50 89 LEU A O 1
ATOM 708 N N . VAL A 1 90 ? -16.505 11.697 14.831 1.00 61.28 90 VAL A N 1
ATOM 709 C CA . VAL A 1 90 ? -17.054 12.506 15.921 1.00 61.28 90 VAL A CA 1
ATOM 710 C C . VAL A 1 90 ? -17.397 11.542 17.049 1.00 61.28 90 VAL A C 1
ATOM 712 O O . VAL A 1 90 ? -18.199 10.627 16.859 1.00 61.28 90 VAL A O 1
ATOM 715 N N . SER A 1 91 ? -16.739 11.708 18.191 1.00 52.19 91 SER A N 1
ATOM 716 C CA . SER A 1 91 ? -17.202 11.144 19.452 1.00 52.19 91 SER A CA 1
ATOM 717 C C . SER A 1 91 ? -18.312 12.047 19.978 1.00 52.19 91 SER A C 1
ATOM 719 O O . SER A 1 91 ? -18.061 13.221 20.253 1.00 52.19 91 SER A O 1
ATOM 721 N N . SER A 1 92 ? -19.523 11.504 20.065 1.00 44.16 92 SER A N 1
ATOM 722 C CA . SER A 1 92 ? -20.458 11.852 21.139 1.00 44.16 92 SER A CA 1
ATOM 723 C C . SER A 1 92 ? -19.798 11.679 22.502 1.00 44.16 92 SER A C 1
ATOM 725 O O . SER A 1 92 ? -18.985 10.727 22.610 1.00 44.16 92 SER A O 1
#

Solvent-accessible surface area (backbone atoms only — not comparable to full-atom 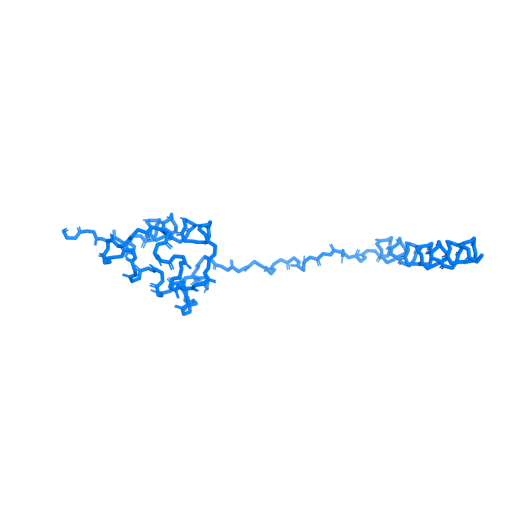values): 5595 Å² total; per-residue (Å²): 131,62,68,64,57,53,50,56,52,47,55,52,49,52,53,54,50,51,53,50,50,53,43,43,75,74,69,48,84,84,77,81,65,87,86,74,66,86,46,74,66,60,56,49,67,35,69,69,44,46,52,49,52,52,36,52,74,72,67,54,52,68,67,57,47,19,63,75,68,74,46,55,60,66,58,55,51,51,48,54,54,49,33,54,76,69,60,73,65,74,79,129

pLDDT: mean 88.21, std 9.73, range [44.16, 97.44]

Nearest PDB structures (foldseek):
  2r0q-assembly1_E  TM=4.690E-01  e=8.549E-02  Staphylococcus aureus
  7bhy-assembly2_C-2  TM=7.647E-01  e=5.661E-01  Bacillus subtilis subsp. subtilis str. 168
  1trr-assembly1_A  TM=4.930E-01  e=8.161E-01  Escherichia coli
  6eo3-assembly1_B  TM=4.722E-01  e=6.395E-01  Salmonella enterica subsp. enterica serovar Typhimurium
  5w43-assembly1_A  TM=4.859E-01  e=8.161E-01  Escherich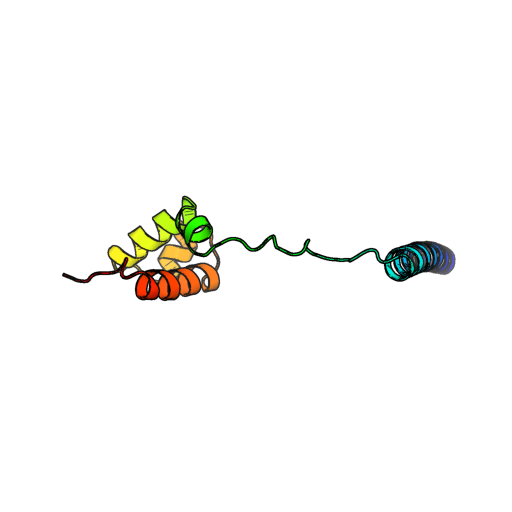ia coli str. K-12 substr. MG1655

Secondary structure (DSSP, 8-state):
--HHHHHHHHHHHHHHHHHHHHHHHTTPP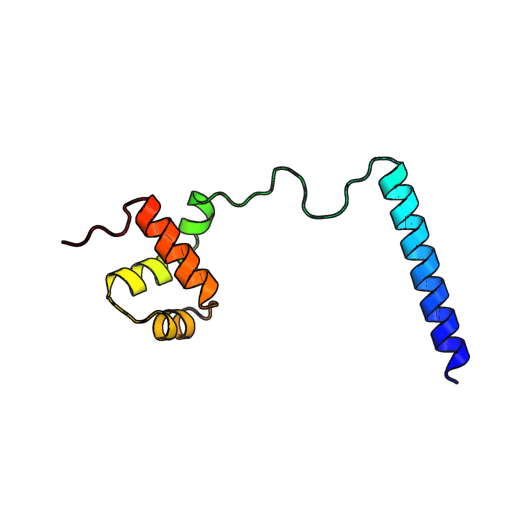PSSPTT-PPPHHHHHHSHHHHHHHHHHHTT--HHHHHHHHT--HHHHHHHHHHHHHTT-----

Radius of gyration: 22.67 Å; Cα contacts (8 Å, |Δi|>4): 41; chains: 1; bounding box: 47×44×47 Å

Foldseek 3Di:
DVVVVVVVVVVVVVVVVVVVVVCVVVVHDDDDDPPPDCDLVNLCPDPLNVQLLVCVLVVHDLVVSCVVSVHDSVSSVVSVVSCVVVVVDDDD